Protein AF-A0A2S9FM47-F1 (afdb_monomer_lite)

Structure (mmCIF, N/CA/C/O backbone):
data_AF-A0A2S9FM47-F1
#
_entry.id   AF-A0A2S9FM47-F1
#
loop_
_atom_site.group_PDB
_atom_site.id
_atom_site.type_symbol
_atom_site.label_atom_id
_atom_site.label_alt_id
_atom_site.label_comp_id
_atom_site.label_asym_id
_atom_site.label_entity_id
_atom_site.label_seq_id
_atom_site.pdbx_PDB_ins_code
_atom_site.Cartn_x
_atom_site.Cartn_y
_atom_site.Cartn_z
_atom_site.occupancy
_atom_site.B_iso_or_equiv
_atom_site.auth_seq_id
_atom_site.auth_comp_id
_atom_site.auth_asym_id
_atom_site.auth_atom_id
_atom_site.pdbx_PDB_model_num
ATOM 1 N N . PHE A 1 1 ? -13.479 6.496 1.307 1.00 89.62 1 PHE A N 1
ATOM 2 C CA . PHE A 1 1 ? -12.581 5.386 0.921 1.00 89.62 1 PHE A CA 1
ATOM 3 C C . PHE A 1 1 ? -11.550 5.132 2.014 1.00 89.62 1 PHE A C 1
ATOM 5 O O . PHE A 1 1 ? -11.267 6.044 2.780 1.00 89.62 1 PHE A O 1
ATOM 12 N N . LEU A 1 2 ? -11.010 3.913 2.107 1.00 93.44 2 LEU A N 1
ATOM 13 C C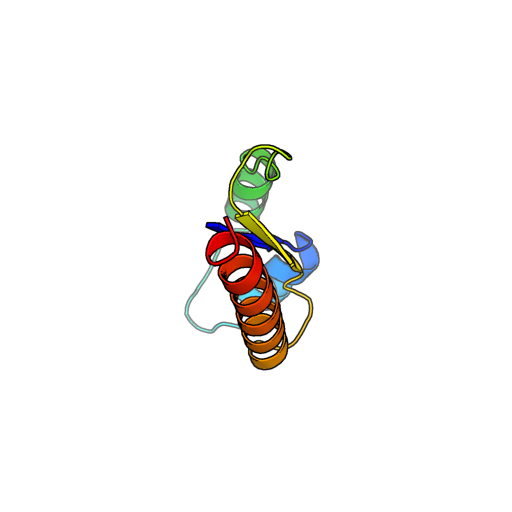A . LEU A 1 2 ? -9.806 3.622 2.891 1.00 93.44 2 LEU A CA 1
ATOM 14 C C . LEU A 1 2 ? -8.685 3.296 1.904 1.00 93.44 2 LEU A C 1
ATOM 16 O O . LEU A 1 2 ? -8.738 2.257 1.246 1.00 93.44 2 LEU A O 1
ATOM 20 N N . HIS A 1 3 ? -7.714 4.194 1.782 1.00 95.25 3 HIS A N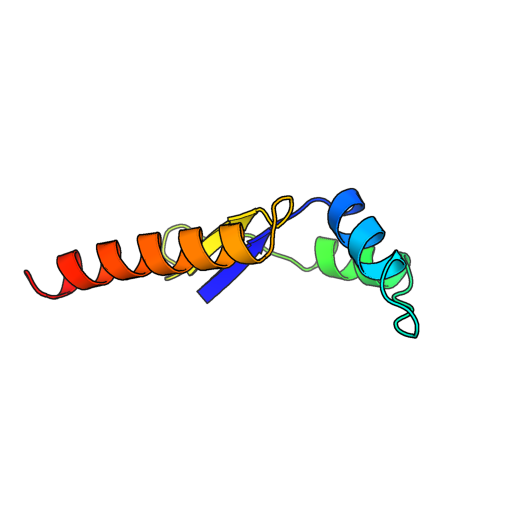 1
ATOM 21 C CA . HIS A 1 3 ? -6.523 3.984 0.976 1.00 95.25 3 HIS A CA 1
ATOM 22 C C . HIS A 1 3 ? -5.440 3.337 1.844 1.00 95.25 3 HIS A C 1
ATOM 24 O O . HIS A 1 3 ? -5.037 3.885 2.867 1.00 95.25 3 HIS A O 1
ATOM 30 N N . LEU A 1 4 ? -5.015 2.134 1.465 1.00 95.69 4 LEU A N 1
ATOM 31 C CA . LEU A 1 4 ? -3.958 1.399 2.150 1.00 95.69 4 LEU A CA 1
ATOM 32 C C . LEU A 1 4 ? -2.627 1.675 1.453 1.00 95.69 4 LEU A C 1
ATOM 34 O O . LEU A 1 4 ? -2.330 1.081 0.418 1.00 95.69 4 LEU A O 1
ATOM 38 N N . GLU A 1 5 ? -1.848 2.582 2.027 1.00 95.44 5 GLU A N 1
ATOM 39 C CA . GLU A 1 5 ? -0.597 3.065 1.446 1.00 95.44 5 GLU A CA 1
ATOM 40 C C . GLU A 1 5 ? 0.587 2.241 1.922 1.00 95.44 5 GLU A C 1
ATOM 42 O O . GLU A 1 5 ? 0.616 1.764 3.047 1.00 95.44 5 GLU A O 1
ATOM 47 N N . GLY A 1 6 ? 1.598 2.078 1.081 1.00 94.44 6 GLY A N 1
ATOM 48 C CA . GLY A 1 6 ? 2.835 1.430 1.484 1.00 94.44 6 GLY A CA 1
ATOM 49 C C . GLY A 1 6 ? 3.868 1.475 0.381 1.00 94.44 6 GLY A C 1
ATOM 50 O O . GLY A 1 6 ? 3.557 1.740 -0.778 1.00 94.44 6 GLY A O 1
ATOM 51 N N . THR A 1 7 ? 5.117 1.194 0.730 1.00 94.19 7 THR A N 1
ATOM 52 C CA . THR A 1 7 ? 6.194 1.132 -0.259 1.00 94.19 7 THR A CA 1
ATOM 53 C C . THR A 1 7 ? 6.092 -0.139 -1.102 1.00 94.19 7 THR A C 1
ATOM 55 O O . THR A 1 7 ? 5.595 -1.178 -0.650 1.00 94.19 7 THR A O 1
ATOM 58 N N . LEU A 1 8 ? 6.628 -0.089 -2.325 1.00 92.50 8 LEU A N 1
ATOM 59 C CA . LEU A 1 8 ? 6.721 -1.256 -3.207 1.00 92.50 8 LEU A CA 1
ATOM 60 C C . LEU A 1 8 ? 7.453 -2.423 -2.524 1.00 92.50 8 LEU A C 1
ATOM 62 O O . LEU A 1 8 ? 7.054 -3.577 -2.674 1.00 92.50 8 LEU A O 1
ATOM 66 N N . GLU A 1 9 ? 8.472 -2.122 -1.714 1.00 92.12 9 GLU A N 1
ATOM 67 C CA . GLU A 1 9 ? 9.205 -3.108 -0.918 1.00 92.12 9 GLU A CA 1
ATOM 68 C C . GLU A 1 9 ? 8.307 -3.790 0.126 1.00 92.12 9 GLU A C 1
ATOM 70 O O . GLU A 1 9 ? 8.231 -5.022 0.167 1.00 92.12 9 GLU A O 1
ATOM 75 N N . THR A 1 10 ? 7.583 -3.012 0.939 1.00 93.62 10 THR A N 1
ATOM 76 C CA . THR A 1 10 ? 6.706 -3.554 1.986 1.00 93.62 10 THR A CA 1
ATOM 77 C C . THR A 1 10 ? 5.594 -4.411 1.390 1.00 93.62 10 THR A C 1
ATOM 79 O O . THR A 1 10 ? 5.337 -5.517 1.881 1.00 93.62 10 THR A O 1
ATOM 82 N N . ILE A 1 11 ? 4.961 -3.948 0.308 1.00 93.19 11 ILE A N 1
ATOM 83 C CA . ILE A 1 11 ? 3.887 -4.690 -0.362 1.00 93.19 11 ILE A CA 1
ATOM 84 C C . ILE A 1 11 ? 4.438 -5.949 -1.039 1.00 93.19 11 ILE A C 1
ATOM 86 O O . ILE A 1 11 ? 3.875 -7.032 -0.859 1.00 93.19 11 ILE A O 1
ATOM 90 N N . GLY A 1 12 ? 5.568 -5.849 -1.744 1.00 91.50 12 GLY A N 1
ATOM 91 C CA . GLY A 1 12 ? 6.223 -6.989 -2.386 1.00 91.50 12 GLY A CA 1
ATOM 92 C C . GLY A 1 12 ? 6.587 -8.089 -1.387 1.00 91.50 12 GLY A C 1
ATOM 93 O O . GLY A 1 12 ? 6.248 -9.256 -1.595 1.00 91.50 12 GLY A O 1
ATOM 94 N N . ARG A 1 13 ? 7.181 -7.715 -0.245 1.00 90.56 13 ARG A N 1
ATOM 95 C CA . ARG A 1 13 ? 7.503 -8.635 0.858 1.00 90.56 13 ARG A CA 1
ATOM 96 C C . ARG A 1 13 ? 6.260 -9.352 1.398 1.00 90.56 13 ARG A C 1
ATOM 98 O O . ARG A 1 13 ? 6.309 -10.556 1.640 1.00 90.56 13 ARG A O 1
ATOM 105 N N . ARG A 1 14 ? 5.144 -8.636 1.576 1.00 90.56 14 ARG A N 1
ATOM 106 C CA . ARG A 1 14 ? 3.877 -9.199 2.086 1.00 90.56 14 ARG A CA 1
ATOM 107 C C . ARG A 1 14 ? 3.167 -10.110 1.090 1.00 90.56 14 ARG A C 1
ATOM 109 O O . ARG A 1 14 ? 2.518 -11.062 1.512 1.00 90.56 14 ARG A O 1
ATOM 116 N N . GLN A 1 15 ? 3.256 -9.827 -0.206 1.00 89.38 15 GLN A N 1
ATOM 117 C CA . GLN A 1 15 ? 2.705 -10.716 -1.232 1.00 89.38 15 GLN A CA 1
ATOM 118 C C . GLN A 1 15 ? 3.525 -12.005 -1.326 1.00 89.38 15 GLN A C 1
ATOM 120 O O . GLN A 1 15 ? 2.960 -13.094 -1.336 1.00 89.38 15 GLN A O 1
ATOM 125 N N . ALA A 1 16 ? 4.857 -11.896 -1.302 1.00 87.12 16 ALA A N 1
ATOM 126 C CA . ALA A 1 16 ? 5.756 -13.047 -1.382 1.00 87.12 16 ALA A CA 1
ATOM 127 C C . ALA A 1 16 ? 5.614 -14.028 -0.202 1.00 87.12 16 ALA A C 1
ATOM 129 O O . ALA A 1 16 ? 5.886 -15.216 -0.359 1.00 87.12 16 ALA A O 1
ATOM 130 N N . SER A 1 17 ? 5.176 -13.561 0.973 1.00 88.31 17 SER A N 1
ATOM 131 C CA . SER A 1 17 ? 4.952 -14.422 2.140 1.00 88.31 17 SER A CA 1
ATOM 132 C C . SER A 1 17 ? 3.642 -15.221 2.089 1.00 88.31 17 SER A C 1
ATOM 134 O O . SER A 1 17 ? 3.418 -16.065 2.959 1.00 88.31 17 SER A O 1
ATOM 136 N N . ARG A 1 18 ? 2.778 -14.996 1.086 1.00 86.94 18 ARG A N 1
ATOM 137 C CA . ARG A 1 18 ? 1.495 -15.696 0.928 1.00 86.94 18 ARG A CA 1
ATOM 138 C C . ARG A 1 18 ? 1.646 -16.903 -0.010 1.00 86.94 18 ARG A C 1
ATOM 140 O O . ARG A 1 18 ? 1.808 -16.722 -1.218 1.00 86.94 18 ARG A O 1
ATOM 147 N N . PRO A 1 19 ? 1.562 -18.147 0.496 1.00 80.56 19 PRO A N 1
ATOM 148 C CA . PRO A 1 19 ? 1.669 -19.329 -0.351 1.00 80.56 19 PRO A CA 1
ATOM 149 C C . PRO A 1 19 ? 0.511 -19.384 -1.357 1.00 80.56 19 PRO A C 1
ATOM 151 O O . PRO A 1 19 ? -0.631 -19.081 -1.024 1.00 80.56 19 PRO A O 1
ATOM 154 N N . GLY A 1 20 ? 0.806 -19.774 -2.600 1.00 77.94 20 GLY A N 1
ATOM 155 C CA . GLY A 1 20 ? -0.196 -19.923 -3.664 1.00 77.94 20 GLY A CA 1
ATOM 156 C C . GLY A 1 20 ? -0.611 -18.628 -4.374 1.00 77.94 20 GLY A C 1
ATOM 157 O O . GLY A 1 20 ? -1.318 -18.701 -5.376 1.00 77.94 20 GLY A O 1
ATOM 158 N N . HIS A 1 21 ? -0.139 -17.461 -3.92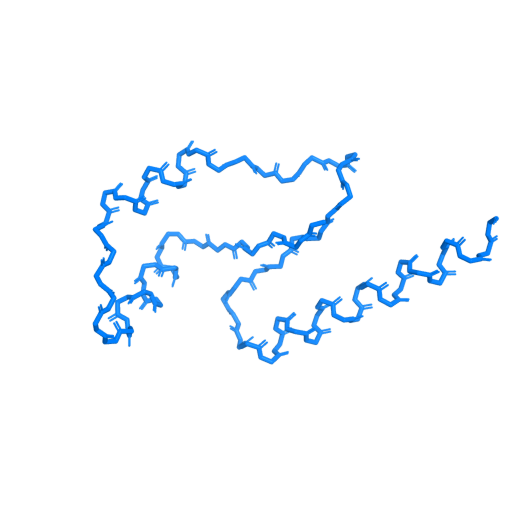6 1.00 68.19 21 HIS A N 1
ATOM 159 C CA . HIS A 1 21 ? -0.421 -16.173 -4.561 1.00 68.19 21 HIS A CA 1
ATOM 160 C C . HIS A 1 21 ? 0.859 -15.577 -5.153 1.00 68.19 21 HIS A C 1
ATOM 162 O O . HIS A 1 21 ? 1.600 -14.861 -4.488 1.00 68.19 21 HIS A O 1
ATOM 168 N N . PHE A 1 22 ? 1.132 -15.881 -6.423 1.00 69.69 22 PHE A N 1
ATOM 169 C CA . PHE A 1 22 ? 2.222 -15.238 -7.154 1.00 69.69 22 PHE A CA 1
ATOM 170 C C . PHE A 1 22 ? 1.727 -13.939 -7.796 1.00 69.69 22 PHE A C 1
ATOM 172 O O . PHE A 1 22 ? 0.894 -13.968 -8.700 1.00 69.69 22 PHE A O 1
ATOM 179 N N . MET A 1 23 ? 2.267 -12.807 -7.350 1.00 76.19 23 MET A N 1
ATOM 180 C CA . MET A 1 23 ? 2.120 -11.526 -8.033 1.00 76.19 23 MET A CA 1
ATOM 181 C C . MET A 1 23 ? 3.433 -11.213 -8.762 1.00 76.19 23 MET A C 1
ATOM 183 O O . MET A 1 23 ? 4.461 -11.060 -8.099 1.00 76.19 23 MET A O 1
ATOM 187 N N . PRO A 1 24 ? 3.445 -11.121 -10.103 1.00 84.50 24 PRO A N 1
ATOM 188 C CA . PRO A 1 24 ? 4.647 -10.728 -10.827 1.00 84.50 24 PRO A CA 1
ATOM 189 C C . PRO A 1 24 ? 5.117 -9.337 -10.382 1.00 84.50 24 PRO A C 1
ATOM 191 O O . PRO A 1 24 ? 4.308 -8.415 -10.299 1.00 84.50 24 PRO A O 1
ATOM 194 N N . ALA A 1 25 ? 6.423 -9.153 -10.167 1.00 83.25 25 ALA A N 1
ATOM 195 C CA . ALA A 1 25 ? 6.983 -7.860 -9.753 1.00 83.25 25 ALA A CA 1
ATOM 196 C C . ALA A 1 25 ? 6.626 -6.718 -10.725 1.00 83.25 25 ALA A C 1
ATOM 198 O O . ALA A 1 25 ? 6.323 -5.609 -10.295 1.00 83.25 25 ALA A O 1
ATOM 199 N N . ALA A 1 26 ? 6.583 -7.014 -12.028 1.00 87.38 26 ALA A N 1
ATOM 200 C CA . ALA A 1 26 ? 6.177 -6.059 -13.058 1.00 87.38 26 ALA A CA 1
ATOM 201 C C . ALA A 1 26 ? 4.715 -5.596 -12.906 1.00 87.38 26 ALA A C 1
ATOM 203 O O . ALA A 1 26 ? 4.415 -4.439 -13.174 1.00 87.38 26 ALA A O 1
ATOM 204 N N . LEU A 1 27 ? 3.818 -6.471 -12.434 1.00 90.75 27 LEU A N 1
ATOM 205 C CA . LEU A 1 27 ? 2.417 -6.116 -12.193 1.00 90.75 27 LEU A CA 1
ATOM 206 C C . LEU A 1 27 ? 2.264 -5.236 -10.946 1.00 90.75 27 LEU A C 1
ATOM 208 O O . LEU A 1 27 ? 1.415 -4.352 -10.917 1.00 90.75 27 LEU A O 1
ATOM 212 N N . LEU A 1 28 ? 3.083 -5.465 -9.915 1.00 91.12 28 LEU A N 1
ATOM 213 C CA . LEU A 1 28 ? 3.121 -4.577 -8.754 1.00 91.12 28 LEU A CA 1
ATOM 214 C C . LEU A 1 28 ? 3.623 -3.185 -9.159 1.00 91.12 28 LEU A C 1
ATOM 216 O O . LEU A 1 28 ? 2.988 -2.195 -8.820 1.00 91.12 28 LEU A O 1
ATOM 220 N N . ALA A 1 29 ? 4.704 -3.113 -9.939 1.00 91.88 29 ALA A N 1
ATOM 221 C CA . ALA A 1 29 ? 5.230 -1.848 -10.448 1.00 91.88 29 ALA A CA 1
ATOM 222 C C . ALA A 1 29 ? 4.183 -1.068 -11.265 1.00 91.88 29 ALA A C 1
ATOM 224 O O . ALA A 1 29 ? 3.947 0.100 -10.973 1.00 91.88 29 ALA A O 1
ATOM 225 N N . SER A 1 30 ? 3.478 -1.719 -12.200 1.00 94.75 30 SER A N 1
ATOM 226 C CA . SER A 1 30 ? 2.449 -1.041 -13.004 1.00 94.75 30 SER A CA 1
ATOM 227 C C . SER A 1 30 ? 1.276 -0.518 -12.167 1.00 94.75 30 SER A C 1
ATOM 229 O O . SER A 1 30 ? 0.673 0.495 -12.511 1.00 94.75 30 SER A O 1
ATOM 231 N N . GLN A 1 31 ? 0.933 -1.196 -11.065 1.00 94.81 31 GLN A N 1
ATOM 232 C CA . GLN A 1 31 ? -0.099 -0.704 -10.148 1.00 94.81 31 GLN A CA 1
ATOM 233 C C . GLN A 1 31 ? 0.346 0.571 -9.436 1.00 94.81 31 GLN A C 1
ATOM 235 O O . GLN A 1 31 ? -0.445 1.499 -9.349 1.00 94.81 31 GLN A O 1
ATOM 240 N N . PHE A 1 32 ? 1.604 0.646 -8.991 1.00 94.25 32 PHE A N 1
ATOM 241 C CA . PHE A 1 32 ? 2.157 1.869 -8.402 1.00 94.25 32 PHE A CA 1
ATOM 242 C C . PHE A 1 32 ? 2.227 3.023 -9.404 1.00 94.25 32 PHE A C 1
ATOM 244 O O . PHE A 1 32 ? 1.938 4.151 -9.034 1.00 94.25 32 PHE A O 1
ATOM 251 N N . GLU A 1 33 ? 2.570 2.750 -10.665 1.00 95.31 33 GLU A N 1
ATOM 252 C CA . GLU A 1 33 ? 2.564 3.769 -11.727 1.00 95.31 33 GLU A CA 1
ATOM 253 C C . GLU A 1 33 ? 1.159 4.314 -12.021 1.00 95.31 33 GLU A C 1
ATOM 255 O O . GLU A 1 33 ? 1.024 5.458 -12.440 1.00 95.31 33 GLU A O 1
ATOM 260 N N . THR A 1 34 ? 0.121 3.501 -11.808 1.00 95.12 34 THR A N 1
ATOM 261 C CA . THR A 1 34 ? -1.283 3.885 -12.034 1.00 95.12 34 THR A CA 1
ATOM 262 C C . THR A 1 34 ? -1.922 4.528 -10.798 1.00 95.12 34 THR A C 1
ATOM 264 O O . THR A 1 34 ? -2.969 5.157 -10.907 1.00 95.12 34 THR A O 1
ATOM 267 N N . LEU A 1 35 ? -1.347 4.325 -9.611 1.00 94.38 35 LEU A N 1
ATOM 268 C CA . LEU A 1 35 ? -1.953 4.734 -8.350 1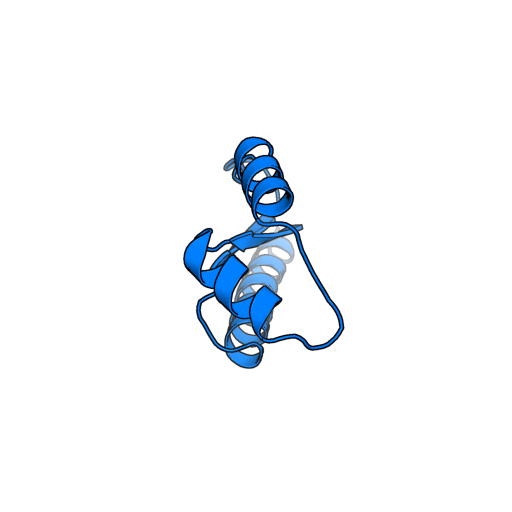.00 94.38 35 LEU A CA 1
ATOM 269 C C . LEU A 1 35 ? -1.778 6.238 -8.125 1.00 94.38 35 LEU A C 1
ATOM 271 O O . LEU A 1 35 ? -0.663 6.728 -7.955 1.00 94.38 35 LEU A O 1
ATOM 275 N N . GLU A 1 36 ? -2.899 6.946 -8.055 1.00 93.00 36 GLU A N 1
ATOM 276 C CA . GLU A 1 36 ? -2.953 8.363 -7.703 1.00 93.00 36 GLU A CA 1
ATOM 277 C C . GLU A 1 36 ? -3.291 8.508 -6.204 1.00 93.00 36 GLU A C 1
ATOM 279 O O . GLU A 1 36 ? -4.168 7.791 -5.708 1.00 93.00 36 GLU A O 1
ATOM 284 N N . PRO A 1 37 ? -2.582 9.369 -5.443 1.00 90.25 37 PRO A N 1
ATOM 285 C CA . PRO A 1 37 ? -2.920 9.649 -4.048 1.00 90.25 37 PRO A CA 1
ATOM 286 C C . PRO A 1 37 ? -4.311 10.272 -3.910 1.00 90.25 37 PRO A C 1
ATOM 288 O O . PRO A 1 37 ? -4.776 10.942 -4.827 1.00 90.25 37 PRO A O 1
ATOM 291 N N . LEU A 1 38 ? -4.925 10.120 -2.732 1.00 92.44 38 LEU A N 1
ATOM 292 C CA . LEU A 1 38 ? -6.173 10.821 -2.423 1.00 92.44 38 LEU A CA 1
ATOM 293 C C . LEU A 1 38 ? -5.958 12.342 -2.431 1.00 92.44 38 LEU A C 1
ATOM 295 O O . LEU A 1 38 ? -5.039 12.844 -1.774 1.00 92.44 38 LEU A O 1
ATOM 299 N N . GLU A 1 39 ? -6.830 13.069 -3.124 1.00 92.62 39 GLU A N 1
ATOM 300 C CA . GLU A 1 39 ? -6.849 14.532 -3.116 1.00 92.62 39 GLU A CA 1
ATOM 301 C C . GLU A 1 39 ? -7.562 15.079 -1.857 1.00 92.62 39 GLU A C 1
ATOM 303 O O . GLU A 1 39 ? -8.394 14.394 -1.255 1.00 92.62 39 GLU A O 1
ATOM 308 N N . PRO A 1 40 ? -7.256 16.314 -1.404 1.00 88.19 40 PRO A N 1
ATOM 309 C CA . PRO A 1 40 ? -7.799 16.857 -0.152 1.00 88.19 40 PRO A CA 1
ATOM 310 C C . PRO A 1 40 ? -9.327 17.015 -0.102 1.00 88.19 40 PRO A C 1
ATOM 312 O O . PRO A 1 40 ? -9.894 17.119 0.985 1.00 88.19 40 PRO A O 1
ATOM 315 N N . ASP A 1 41 ? -9.990 17.097 -1.253 1.00 91.25 41 ASP A N 1
ATOM 316 C CA . ASP A 1 41 ? -11.444 17.202 -1.391 1.00 91.25 41 ASP A CA 1
ATOM 317 C C . ASP A 1 41 ? -12.138 15.838 -1.537 1.00 91.25 41 ASP A C 1
ATOM 319 O O . ASP A 1 41 ? -13.372 15.751 -1.500 1.0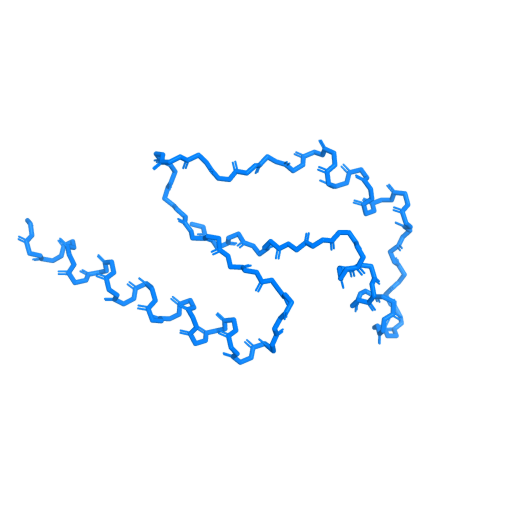0 91.25 41 ASP A O 1
ATOM 323 N N . GLU A 1 42 ? -11.371 14.751 -1.623 1.00 90.81 42 GLU A N 1
ATOM 324 C CA . GLU A 1 42 ? -11.912 13.404 -1.643 1.00 90.81 42 GLU A CA 1
ATOM 325 C C . GLU A 1 42 ? -12.227 12.897 -0.234 1.00 90.81 42 GLU A C 1
ATOM 327 O O . GLU A 1 42 ? -11.433 12.963 0.706 1.00 90.81 42 GLU A O 1
ATOM 332 N N . ARG A 1 43 ? -13.406 12.287 -0.077 1.00 90.25 43 ARG A N 1
ATOM 333 C CA . ARG A 1 43 ? -13.792 11.647 1.187 1.00 90.25 43 ARG A CA 1
ATOM 334 C C . ARG A 1 43 ? -13.058 10.318 1.357 1.00 90.25 43 ARG A C 1
ATOM 336 O O . ARG A 1 43 ? -13.568 9.249 0.989 1.00 90.25 43 ARG A O 1
ATOM 343 N N . GLY A 1 44 ? -11.876 10.359 1.958 1.00 91.56 44 GLY A N 1
ATOM 344 C CA . GLY A 1 44 ? -11.087 9.171 2.252 1.00 91.56 44 GLY A CA 1
ATOM 345 C C . GLY A 1 44 ? -10.053 9.356 3.354 1.00 91.56 44 GLY A C 1
ATOM 346 O O . GLY A 1 44 ? -9.754 10.463 3.780 1.00 91.56 44 GLY A O 1
ATOM 347 N N . ILE A 1 45 ? -9.537 8.229 3.836 1.00 93.38 45 ILE A N 1
ATOM 348 C CA . ILE A 1 45 ? -8.465 8.170 4.829 1.00 93.38 45 ILE A CA 1
ATOM 349 C C . ILE A 1 45 ? -7.356 7.305 4.242 1.00 93.38 45 ILE A C 1
ATOM 351 O O . ILE A 1 45 ? -7.633 6.200 3.772 1.00 93.38 45 ILE A O 1
ATOM 355 N N . ALA A 1 46 ? -6.121 7.791 4.299 1.00 94.75 46 ALA A N 1
ATOM 356 C CA . ALA A 1 46 ? -4.928 7.012 3.999 1.00 94.75 46 ALA A CA 1
ATOM 357 C C . ALA A 1 46 ? -4.349 6.401 5.285 1.00 94.75 46 ALA A C 1
ATOM 359 O O . ALA A 1 46 ? -4.214 7.087 6.303 1.00 94.75 46 ALA A O 1
ATOM 360 N N . ILE A 1 47 ? -4.025 5.107 5.259 1.00 96.25 47 ILE A N 1
ATOM 361 C CA . ILE A 1 47 ? -3.370 4.396 6.365 1.00 96.25 47 ILE A CA 1
ATOM 362 C C . ILE A 1 47 ? -2.197 3.590 5.812 1.00 96.25 47 ILE A C 1
ATOM 364 O O . ILE A 1 47 ? -2.374 2.778 4.906 1.00 96.25 47 ILE A O 1
ATOM 368 N N . ASP A 1 48 ? -1.020 3.782 6.410 1.00 95.88 48 ASP A N 1
ATOM 369 C CA . ASP A 1 48 ? 0.182 3.009 6.094 1.00 95.88 48 ASP A CA 1
ATOM 370 C C . ASP A 1 48 ? -0.020 1.527 6.441 1.00 95.88 48 ASP A C 1
ATOM 372 O O . ASP A 1 48 ? -0.450 1.175 7.542 1.00 95.88 48 ASP A O 1
ATOM 376 N N . VAL A 1 49 ? 0.296 0.635 5.510 1.00 96.19 49 VAL A N 1
ATOM 377 C CA . VAL A 1 49 ? 0.207 -0.801 5.715 1.00 96.19 49 VAL A CA 1
ATOM 378 C C . VAL A 1 49 ? 1.397 -1.372 6.461 1.00 96.19 49 VAL A C 1
ATOM 380 O O . VAL A 1 49 ? 1.278 -2.524 6.860 1.00 96.19 49 VAL A O 1
ATOM 383 N N . ASP A 1 50 ? 2.509 -0.664 6.688 1.00 95.56 50 ASP A N 1
ATOM 384 C CA . ASP A 1 50 ? 3.709 -1.188 7.372 1.00 95.56 50 ASP A CA 1
ATOM 385 C C . ASP A 1 50 ? 3.548 -1.350 8.898 1.00 95.56 50 ASP A C 1
ATOM 387 O O . ASP A 1 50 ? 4.424 -1.069 9.708 1.00 95.56 50 ASP A O 1
ATOM 391 N N . GLN A 1 51 ? 2.388 -1.855 9.298 1.00 95.44 51 GLN A N 1
ATOM 392 C CA . GLN A 1 51 ? 1.989 -2.163 10.661 1.00 95.44 51 GLN A CA 1
ATOM 393 C C . GLN A 1 51 ? 1.141 -3.447 10.687 1.00 95.44 51 GLN A C 1
ATOM 395 O O . GLN A 1 51 ? 0.871 -4.063 9.648 1.00 95.44 51 GLN A O 1
ATOM 400 N N . SER A 1 52 ? 0.742 -3.893 11.878 1.00 95.12 52 SER A N 1
ATOM 401 C CA . SER A 1 52 ? -0.099 -5.087 12.022 1.00 95.12 52 SER A CA 1
ATOM 402 C C . SER A 1 52 ? -1.518 -4.857 11.478 1.00 95.12 52 SER A C 1
ATOM 404 O O . SER A 1 52 ? -1.980 -3.721 11.409 1.00 95.12 52 SER A O 1
ATOM 406 N N . ILE A 1 53 ? -2.225 -5.933 11.112 1.00 95.06 53 ILE A N 1
ATOM 407 C CA . ILE A 1 53 ? -3.626 -5.841 10.658 1.00 95.06 53 ILE A CA 1
ATOM 408 C C . ILE A 1 53 ? -4.506 -5.207 11.742 1.00 95.06 53 ILE A C 1
ATOM 410 O O . ILE A 1 53 ? -5.313 -4.334 11.430 1.00 95.06 53 ILE A O 1
ATOM 414 N N . ASP A 1 54 ? -4.306 -5.592 13.003 1.00 97.81 54 ASP A N 1
ATOM 415 C CA . ASP A 1 54 ? -5.077 -5.065 14.132 1.00 97.81 54 ASP A CA 1
ATOM 416 C C . ASP A 1 54 ? -4.876 -3.552 14.279 1.00 97.81 54 ASP A C 1
ATOM 418 O O . ASP A 1 54 ? -5.844 -2.815 14.441 1.00 97.81 54 ASP A O 1
ATOM 422 N N . SER A 1 55 ? -3.640 -3.072 14.108 1.00 97.38 55 SER A N 1
ATOM 423 C CA . SER A 1 55 ? -3.320 -1.639 14.157 1.00 97.38 55 SER A CA 1
ATOM 424 C C . SER A 1 55 ? -3.966 -0.850 13.010 1.00 97.38 55 SER A C 1
ATOM 426 O O . SER A 1 55 ? -4.465 0.253 13.231 1.00 97.38 55 SER A O 1
ATOM 428 N N . ILE A 1 56 ? -4.028 -1.420 11.797 1.00 96.81 56 ILE A N 1
ATOM 429 C CA . ILE A 1 56 ? -4.737 -0.805 10.656 1.00 96.81 56 ILE A CA 1
ATOM 430 C C . ILE A 1 56 ? -6.230 -0.667 10.974 1.00 96.81 56 ILE A C 1
ATOM 432 O O . ILE A 1 56 ? -6.816 0.393 10.747 1.00 96.81 56 ILE A O 1
ATOM 436 N N . ILE A 1 57 ? -6.845 -1.731 11.502 1.00 97.06 57 ILE A N 1
ATOM 437 C CA . ILE A 1 57 ? -8.274 -1.751 11.836 1.00 97.06 57 ILE A CA 1
ATOM 438 C C . ILE A 1 57 ? -8.578 -0.741 12.942 1.00 97.06 57 ILE A C 1
ATOM 440 O O . ILE A 1 57 ? -9.497 0.064 12.795 1.00 97.06 57 ILE A O 1
ATOM 444 N N . GLU A 1 58 ? -7.798 -0.754 14.023 1.00 96.50 58 GLU A N 1
ATOM 445 C CA . GLU A 1 58 ? -7.960 0.170 15.144 1.00 96.50 58 GLU A CA 1
ATOM 446 C C . GLU A 1 58 ? -7.849 1.623 14.678 1.00 96.50 58 GLU A C 1
ATOM 448 O O . GLU A 1 58 ? -8.716 2.445 14.986 1.00 96.50 58 GLU A O 1
ATOM 453 N N . ARG A 1 59 ? -6.833 1.930 13.860 1.00 95.44 59 ARG A N 1
ATOM 454 C CA . ARG A 1 59 ? -6.646 3.267 13.298 1.00 95.44 59 ARG A CA 1
ATOM 455 C C . ARG A 1 59 ? -7.849 3.701 12.466 1.00 95.44 59 ARG A C 1
ATOM 457 O O . ARG A 1 59 ? -8.318 4.823 12.639 1.00 95.44 59 ARG A O 1
ATOM 464 N N . TYR A 1 60 ? -8.352 2.827 11.595 1.00 95.06 60 TYR A N 1
ATOM 465 C CA . TYR A 1 60 ? -9.504 3.137 10.753 1.00 95.06 60 TYR A CA 1
ATOM 466 C C . TYR A 1 60 ? -10.756 3.420 11.586 1.00 95.06 60 TYR A C 1
ATOM 468 O O . TYR A 1 60 ? -11.363 4.477 11.424 1.00 95.06 60 TYR A O 1
ATOM 476 N N . VAL A 1 61 ? -11.093 2.524 12.521 1.00 95.56 61 VAL A N 1
ATOM 477 C CA . VAL A 1 61 ? -12.272 2.661 13.391 1.00 95.56 61 VAL A CA 1
ATOM 478 C C . VAL A 1 61 ? -12.195 3.940 14.222 1.00 95.56 61 VAL A C 1
ATOM 480 O O . VAL A 1 61 ? -13.191 4.658 14.333 1.00 95.56 61 VAL A O 1
ATOM 483 N N . HIS A 1 62 ? -11.022 4.260 14.776 1.00 93.19 62 HIS A N 1
ATOM 484 C CA . HIS A 1 62 ? -10.823 5.489 15.539 1.00 93.19 62 HIS A CA 1
ATOM 485 C C . HIS A 1 62 ? -11.071 6.740 14.684 1.00 93.19 62 HIS A C 1
ATOM 487 O O . HIS A 1 62 ? -11.828 7.618 15.094 1.00 93.19 62 HIS A O 1
ATOM 493 N N . THR A 1 63 ? -10.497 6.805 13.478 1.00 88.31 63 THR A N 1
ATOM 494 C CA . THR A 1 63 ? -10.646 7.967 12.589 1.00 88.31 63 THR A CA 1
ATOM 495 C C . THR A 1 63 ? -12.063 8.111 12.035 1.00 88.31 63 THR A C 1
ATOM 497 O O . THR A 1 63 ? -12.562 9.228 11.942 1.00 88.31 63 THR A O 1
ATOM 500 N N . THR A 1 64 ? -12.763 7.026 11.697 1.00 85.69 64 THR A N 1
ATOM 501 C CA . THR A 1 64 ? -14.155 7.142 11.226 1.00 85.69 64 THR A CA 1
ATOM 502 C C . THR A 1 64 ? -15.112 7.549 12.338 1.00 85.69 64 THR A C 1
ATOM 504 O O . THR A 1 64 ? -16.054 8.288 12.084 1.00 85.69 64 THR A O 1
ATOM 507 N N . SER A 1 65 ? -14.856 7.116 13.574 1.00 78.19 65 SER A N 1
ATOM 508 C CA . SER A 1 65 ? -15.709 7.467 14.716 1.00 78.19 65 SER A CA 1
ATOM 509 C C . SER A 1 65 ? -15.611 8.953 15.077 1.00 78.19 65 SER A C 1
ATOM 511 O O . SER A 1 65 ? -16.592 9.528 15.538 1.00 78.19 65 SER A O 1
ATOM 513 N N . SER A 1 66 ? -14.458 9.593 14.840 1.00 66.62 66 SER A N 1
ATOM 514 C CA . SER A 1 66 ? -14.292 11.036 15.046 1.00 66.62 66 SER A CA 1
ATOM 515 C C . SER A 1 66 ? -14.930 11.885 13.938 1.00 66.62 66 SER A C 1
ATOM 517 O O . SER A 1 66 ? -15.402 12.972 14.235 1.00 66.62 66 SER A O 1
ATOM 519 N N . HIS A 1 67 ? -15.016 11.386 12.697 1.00 64.62 67 HIS A N 1
ATOM 520 C CA . HIS A 1 67 ? -15.673 12.110 11.594 1.00 64.62 67 HIS A CA 1
ATOM 521 C C . HIS A 1 67 ? -17.209 12.060 11.678 1.00 64.62 67 HIS A C 1
ATOM 523 O O . HIS A 1 67 ? -17.867 13.044 11.357 1.00 64.62 67 HIS A O 1
ATOM 529 N N . THR A 1 68 ? -17.797 10.957 12.158 1.00 58.72 68 THR A N 1
ATOM 530 C CA . THR A 1 68 ? -19.259 10.869 12.354 1.00 58.72 68 THR A CA 1
ATOM 531 C C . 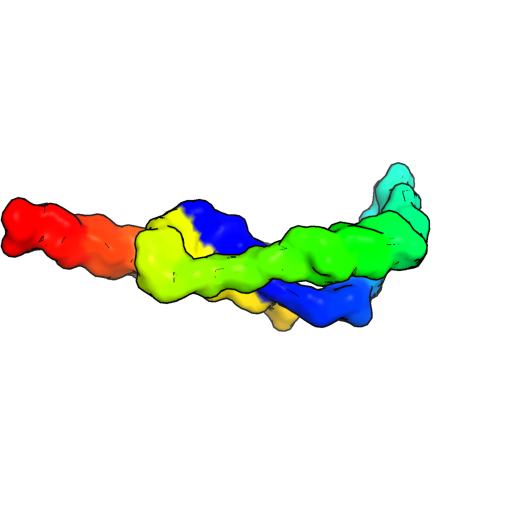THR A 1 68 ? -19.756 11.839 13.433 1.00 58.72 68 THR A C 1
ATOM 533 O O . THR A 1 68 ? -20.828 12.416 13.290 1.00 58.72 68 THR A O 1
ATOM 536 N N . ALA A 1 69 ? -18.968 12.066 14.489 1.00 55.56 69 ALA A N 1
ATOM 537 C CA . ALA A 1 69 ? -19.330 12.989 15.568 1.00 55.56 69 ALA A CA 1
ATOM 538 C C . ALA A 1 69 ? -19.357 14.466 15.123 1.00 55.56 69 ALA A C 1
ATOM 540 O O . ALA A 1 69 ? -20.075 15.267 15.714 1.00 55.56 69 ALA A O 1
ATOM 541 N N . GLU A 1 70 ? -18.598 14.826 14.084 1.00 53.16 70 GLU A N 1
ATOM 542 C CA . GLU A 1 70 ? -18.561 16.181 13.514 1.00 53.16 70 GLU A CA 1
ATOM 543 C C . GLU A 1 70 ? -19.679 16.416 12.477 1.00 53.16 70 GLU A C 1
ATOM 545 O O . GLU A 1 70 ? -20.095 17.555 12.269 1.00 53.16 70 GLU A O 1
ATOM 550 N N . GLU A 1 71 ? -20.205 15.356 11.849 1.00 53.84 71 GLU A N 1
ATOM 551 C CA . GLU A 1 71 ? -21.355 15.433 10.932 1.00 53.84 71 GLU A CA 1
ATOM 552 C C . GLU A 1 71 ? -22.712 15.492 11.662 1.00 53.84 71 GLU A C 1
ATOM 554 O O . GLU A 1 71 ? -23.655 16.065 11.119 1.00 53.84 71 GLU A O 1
ATOM 559 N N . GLU A 1 72 ? -22.828 14.947 12.881 1.00 48.09 72 GLU A N 1
ATOM 560 C CA . GLU A 1 72 ? -24.067 14.985 13.685 1.00 48.09 72 GLU A CA 1
ATOM 561 C C . GLU A 1 72 ? -24.320 16.334 14.394 1.00 48.09 72 GLU A C 1
ATOM 563 O O . GLU A 1 72 ? -25.456 16.614 14.775 1.00 48.09 72 GLU A O 1
ATOM 568 N N . ASP A 1 73 ? -23.299 17.187 14.541 1.00 45.81 73 ASP A N 1
ATOM 569 C CA . ASP A 1 73 ? -23.396 18.518 15.175 1.00 45.81 73 ASP A CA 1
ATOM 570 C C . ASP A 1 73 ? -23.716 19.653 14.168 1.00 45.81 73 ASP A C 1
ATOM 572 O O . ASP A 1 73 ? -23.591 20.837 14.492 1.00 45.81 73 ASP A O 1
ATOM 576 N N . ARG A 1 74 ? -24.119 19.317 12.928 1.00 43.03 74 ARG A N 1
ATOM 577 C CA . ARG A 1 74 ? -24.352 20.275 11.829 1.00 43.03 74 ARG A CA 1
ATOM 578 C C . ARG A 1 74 ? -25.765 20.263 11.244 1.00 43.03 74 ARG A C 1
ATOM 580 O O . ARG A 1 74 ? -26.366 19.178 11.105 1.00 43.03 74 ARG A O 1
#

Foldseek 3Di:
DEAADEDLVLVVVVQVVDPPRDDPSVNSVVCVVVDDDDDPPDPYDYDYPPDDPVVSVVVVVVVVVVVVVVVVVD

pLDDT: mean 86.6, std 13.56, range [43.03, 97.81]

Sequence (74 aa):
FLHLEGTLETIGRRQASRPGHFMPAALLASQFETLEPLEPDERGIAIDVDQSIDSIIERYVHTTSSHTAEEEDR

Secondary structure (DSSP, 8-state):
-EEEE--HHHHHHHHHTSTT----HHHHHHHHHHPPPPPTTSS-EEEESSS-HHHHHHHHHHHHHHHHHHHTT-

Radius of gyration: 15.42 Å; chains: 1; bounding box: 34×40×29 Å